Protein AF-A0A7J9X1M3-F1 (afdb_monomer)

Secondary structure (DSSP, 8-state):
-----------------S---------SSS--STTHHHHH-S-TT--STTPPPP--TT---------TTPPTT-EEEEEEETTEEEEEE--SSSSTT-EEEEEE-SSTTS-EEEEEEESS----

pLDDT: mean 70.41, std 24.15, range [25.19, 98.56]

Sequence (124 aa):
MVVALASMVLQDIAVAGPDGKRPSRLATKQVDSPLEVDELQDHQHGGEGGHLPGSSKNVELVGQADIQGAAPDRVADVSAFGNYAYLTVRDPEGCSGAGVAIFDISDPAQPTQVGWWLTSRSRR

Foldseek 3Di:
DDDDDDDDDDDDDDPDDPDPDDPPDPVDLDDPDPVVCVVRPPDPPDPPPPDDPDDPPPHDQLADDDQPQADPPFFDDWDDDDQKIWTFGDDPVHLFSTWIFIWGCPPVNYIHTDDTDRPDDPDD

Radius of gyration: 23.65 Å; Cα contacts (8 Å, |Δi|>4): 123; chains: 1; bounding box: 54×67×42 Å

Nearest PDB structures (foldseek):
  1vkd-assembly1_A  TM=6.710E-01  e=4.821E+00  Thermotoga maritima MSB8

Mean predicted aligned error: 15.93 Å

Structure (mmCIF, N/CA/C/O backbone):
data_AF-A0A7J9X1M3-F1
#
_entry.id   AF-A0A7J9X1M3-F1
#
loop_
_atom_site.group_PDB
_atom_site.id
_atom_site.type_symbol
_atom_site.label_atom_id
_atom_site.label_alt_id
_atom_site.label_comp_id
_atom_site.label_asym_id
_atom_site.label_entity_id
_atom_site.label_seq_id
_atom_site.pdbx_PDB_ins_code
_atom_site.Cartn_x
_atom_site.Cartn_y
_atom_site.Cartn_z
_atom_site.occupancy
_atom_site.B_iso_or_equiv
_atom_site.auth_seq_id
_atom_site.auth_comp_id
_atom_site.auth_asym_id
_atom_site.auth_atom_id
_atom_site.pdbx_PDB_model_num
ATOM 1 N N . MET A 1 1 ? 24.915 -59.225 14.065 1.00 37.50 1 MET A N 1
ATOM 2 C CA . MET A 1 1 ? 23.914 -58.637 13.152 1.00 37.50 1 MET A CA 1
ATOM 3 C C . MET A 1 1 ? 24.683 -57.861 12.098 1.00 37.50 1 MET A C 1
ATOM 5 O O . MET A 1 1 ? 25.583 -57.118 12.463 1.00 37.50 1 MET A O 1
ATOM 9 N N . VAL A 1 2 ? 24.451 -58.181 10.829 1.00 27.69 2 VAL A N 1
ATOM 10 C CA . VAL A 1 2 ? 25.299 -57.820 9.683 1.00 27.69 2 VAL A CA 1
ATOM 11 C C . VAL A 1 2 ? 25.259 -56.313 9.419 1.00 27.69 2 VAL A C 1
ATOM 13 O O . VAL A 1 2 ? 24.182 -55.732 9.330 1.00 27.69 2 VAL A O 1
ATOM 16 N N . VAL A 1 3 ? 26.438 -55.701 9.282 1.00 25.19 3 VAL A N 1
ATOM 17 C CA . VAL A 1 3 ? 26.614 -54.386 8.655 1.00 25.19 3 VAL A CA 1
ATOM 18 C C . VAL A 1 3 ? 26.558 -54.593 7.145 1.00 25.19 3 VAL A C 1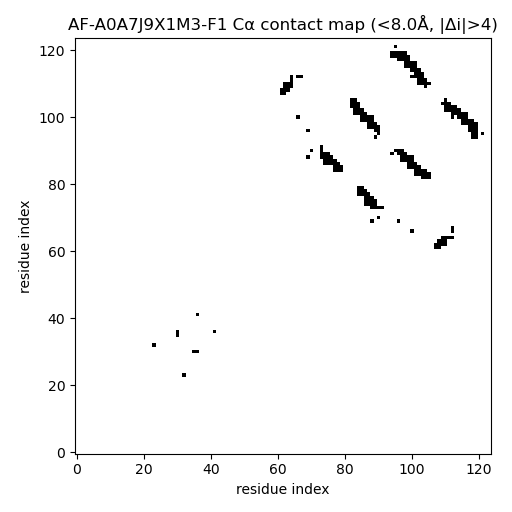
ATOM 20 O O . VAL A 1 3 ? 27.332 -55.384 6.611 1.00 25.19 3 VAL A O 1
ATOM 23 N N . ALA A 1 4 ? 25.675 -53.870 6.462 1.00 26.88 4 ALA A N 1
ATOM 24 C CA . ALA A 1 4 ? 25.722 -53.702 5.017 1.00 26.88 4 ALA A CA 1
ATOM 25 C C . ALA A 1 4 ? 25.729 -52.200 4.710 1.00 26.88 4 ALA A C 1
ATOM 27 O O . ALA A 1 4 ? 24.699 -51.533 4.746 1.00 26.88 4 ALA A O 1
ATOM 28 N N . LEU A 1 5 ? 26.928 -51.678 4.449 1.00 28.78 5 LEU A N 1
ATOM 29 C CA . LEU A 1 5 ? 27.124 -50.481 3.641 1.00 28.78 5 LEU A CA 1
ATOM 30 C C . LEU A 1 5 ? 26.919 -50.887 2.180 1.00 28.78 5 LEU A C 1
ATOM 32 O O . LEU A 1 5 ? 27.609 -51.782 1.695 1.00 28.78 5 LEU A O 1
ATOM 36 N N . ALA A 1 6 ? 26.006 -50.217 1.486 1.00 30.27 6 ALA A N 1
ATOM 37 C CA . ALA A 1 6 ? 25.903 -50.289 0.037 1.00 30.27 6 ALA A CA 1
ATOM 38 C C . ALA A 1 6 ? 26.135 -48.888 -0.533 1.00 30.27 6 ALA A C 1
ATOM 40 O O . ALA A 1 6 ? 25.276 -48.011 -0.466 1.00 30.27 6 ALA A O 1
ATOM 41 N N . SER A 1 7 ? 27.349 -48.699 -1.045 1.00 28.25 7 SER A N 1
ATOM 42 C CA . SER A 1 7 ? 27.741 -47.604 -1.923 1.00 28.25 7 SER A CA 1
ATOM 43 C C . SER A 1 7 ? 26.887 -47.610 -3.188 1.00 28.25 7 SER A C 1
ATOM 45 O O . SER A 1 7 ? 26.650 -48.672 -3.763 1.00 28.25 7 SER A O 1
ATOM 47 N N . MET A 1 8 ? 26.503 -46.429 -3.671 1.00 28.33 8 MET A N 1
ATOM 48 C CA . MET A 1 8 ? 26.013 -46.266 -5.036 1.00 28.33 8 MET A CA 1
ATOM 49 C C . MET A 1 8 ? 26.885 -45.254 -5.775 1.00 28.33 8 MET A C 1
ATOM 51 O O . MET A 1 8 ? 27.331 -44.249 -5.225 1.00 28.33 8 MET A O 1
ATOM 55 N N . VAL A 1 9 ? 27.208 -45.653 -6.997 1.00 32.84 9 VAL A N 1
ATOM 56 C CA . VAL A 1 9 ? 28.289 -45.193 -7.864 1.00 32.84 9 VAL A CA 1
ATOM 57 C C . VAL A 1 9 ? 27.990 -43.808 -8.436 1.00 32.84 9 VAL A C 1
ATOM 59 O O . VAL A 1 9 ? 26.880 -43.546 -8.887 1.00 32.84 9 VAL A O 1
ATOM 62 N N . LEU A 1 10 ? 29.008 -42.947 -8.454 1.00 33.47 10 LEU A N 1
ATOM 63 C CA . LEU A 1 10 ? 29.014 -41.672 -9.166 1.00 33.47 10 LEU A CA 1
ATOM 64 C C . LEU A 1 10 ? 29.657 -41.863 -10.544 1.00 33.47 10 LEU A C 1
ATOM 66 O O . LEU A 1 10 ? 30.879 -41.953 -10.594 1.00 33.47 10 LEU A O 1
ATOM 70 N N . GLN A 1 11 ? 28.866 -41.883 -11.620 1.00 29.31 11 GLN A N 1
ATOM 71 C CA . GLN A 1 11 ? 29.250 -41.578 -13.014 1.00 29.31 11 GLN A CA 1
ATOM 72 C C . GLN A 1 11 ? 27.944 -41.117 -13.696 1.00 29.31 11 GLN A C 1
ATOM 74 O O . GLN A 1 11 ? 26.979 -41.865 -13.695 1.00 29.31 11 GLN A O 1
ATOM 79 N N . ASP A 1 12 ? 27.764 -39.845 -14.052 1.00 29.84 12 ASP A N 1
ATOM 80 C CA . ASP A 1 12 ? 28.340 -39.289 -15.272 1.00 29.84 12 ASP A CA 1
ATOM 81 C C . ASP A 1 12 ? 29.210 -38.045 -15.069 1.00 29.84 12 ASP A C 1
ATOM 83 O O . ASP A 1 12 ? 28.848 -37.047 -14.443 1.00 29.84 12 ASP A O 1
ATOM 87 N N . ILE A 1 13 ? 30.381 -38.128 -15.692 1.00 32.81 13 ILE A N 1
ATOM 88 C CA . ILE A 1 13 ? 31.321 -37.043 -15.924 1.00 32.81 13 ILE A CA 1
ATOM 89 C C . ILE A 1 13 ? 30.788 -36.244 -17.117 1.00 32.81 13 ILE A C 1
ATOM 91 O O . ILE A 1 13 ? 30.937 -36.661 -18.263 1.00 32.81 13 ILE A O 1
ATOM 95 N N . ALA A 1 14 ? 30.206 -35.073 -16.870 1.00 32.09 14 ALA A N 1
ATOM 96 C CA . ALA A 1 14 ? 30.143 -34.038 -17.893 1.00 32.09 14 ALA A CA 1
ATOM 97 C C . ALA A 1 14 ? 31.454 -33.247 -17.825 1.00 32.09 14 ALA A C 1
ATOM 99 O O . ALA A 1 14 ? 31.676 -32.457 -16.907 1.00 32.09 14 ALA A O 1
ATOM 100 N N . VAL A 1 15 ? 32.347 -33.491 -18.785 1.00 35.25 15 VAL A N 1
ATOM 101 C CA . VAL A 1 15 ? 33.501 -32.620 -19.027 1.00 35.25 15 VAL A CA 1
ATOM 102 C C . VAL A 1 15 ? 32.955 -31.248 -19.414 1.00 35.25 15 VAL A C 1
ATOM 104 O O . VAL A 1 15 ? 32.382 -31.078 -20.488 1.00 35.25 15 VAL A O 1
ATOM 107 N N . ALA A 1 16 ? 33.116 -30.267 -18.527 1.00 35.50 16 ALA A N 1
ATOM 108 C CA . ALA A 1 16 ? 32.940 -28.871 -18.883 1.00 35.50 16 ALA A CA 1
ATOM 109 C C . ALA A 1 16 ? 34.068 -28.490 -19.852 1.00 35.50 16 ALA A C 1
ATOM 111 O O . ALA A 1 16 ? 35.233 -28.410 -19.462 1.00 35.50 16 ALA A O 1
ATOM 112 N N . GLY A 1 17 ? 33.725 -28.281 -21.124 1.00 34.94 17 GLY A N 1
ATOM 113 C CA . GLY A 1 17 ? 34.553 -27.455 -21.999 1.00 34.94 17 GLY A CA 1
ATOM 114 C C . GLY A 1 17 ? 34.693 -26.050 -21.389 1.00 34.94 17 GLY A C 1
ATOM 115 O O . GLY A 1 17 ? 33.826 -25.647 -20.610 1.00 34.94 17 GLY A O 1
ATOM 116 N N . PRO A 1 18 ? 35.762 -25.300 -21.706 1.00 38.09 18 PRO A N 1
ATOM 117 C CA . PRO A 1 18 ? 36.111 -24.053 -21.015 1.00 38.09 18 PRO A CA 1
ATOM 118 C C . PRO A 1 18 ? 35.082 -22.919 -21.152 1.00 38.09 18 PRO A C 1
ATOM 120 O O . PRO A 1 18 ? 35.216 -21.901 -20.480 1.00 38.09 18 PRO A O 1
ATOM 123 N N . ASP A 1 19 ? 34.012 -23.109 -21.921 1.00 43.88 19 ASP A N 1
ATOM 124 C CA . ASP A 1 19 ? 32.976 -22.109 -22.136 1.00 43.88 19 ASP A CA 1
ATOM 125 C C . ASP A 1 19 ? 31.649 -22.600 -21.543 1.00 43.88 19 ASP A C 1
ATOM 127 O O . ASP A 1 19 ? 30.820 -23.215 -22.212 1.00 43.88 19 ASP A O 1
ATOM 131 N N . GLY A 1 20 ? 31.452 -22.341 -20.247 1.00 37.16 20 GLY A N 1
ATOM 132 C CA . GLY A 1 20 ? 30.286 -22.731 -19.442 1.00 37.16 20 GLY A CA 1
ATOM 133 C C . GLY A 1 20 ? 28.952 -22.069 -19.821 1.00 37.16 20 GLY A C 1
ATOM 134 O O . GLY A 1 20 ? 28.177 -21.705 -18.938 1.00 37.16 20 GLY A O 1
ATOM 135 N N . LYS A 1 21 ? 28.644 -21.909 -21.112 1.00 32.47 21 LYS A N 1
ATOM 136 C CA . LYS A 1 21 ? 27.314 -21.508 -21.578 1.00 32.47 21 LYS A CA 1
ATOM 137 C C . LYS A 1 21 ? 26.429 -22.739 -21.729 1.00 32.47 21 LYS A C 1
ATOM 139 O O . LYS A 1 21 ? 26.472 -23.448 -22.731 1.00 32.47 21 LYS A O 1
ATOM 144 N N . ARG A 1 22 ? 25.575 -22.966 -20.730 1.00 42.59 22 ARG A N 1
ATOM 145 C CA . ARG A 1 22 ? 24.357 -23.766 -20.916 1.00 42.59 22 ARG A CA 1
ATOM 146 C C . ARG A 1 22 ? 23.525 -23.094 -22.022 1.00 42.59 22 ARG A C 1
ATOM 148 O O . ARG A 1 22 ? 23.410 -21.869 -21.985 1.00 42.59 22 ARG A O 1
ATOM 155 N N . PRO A 1 23 ? 22.956 -23.827 -22.993 1.00 39.19 23 PRO A N 1
ATOM 156 C CA . PRO A 1 23 ? 22.060 -23.232 -23.975 1.00 39.19 23 PRO A CA 1
ATOM 157 C C . PRO A 1 23 ? 20.758 -22.828 -23.271 1.00 39.19 23 PRO A C 1
ATOM 159 O O . PRO A 1 23 ? 19.836 -23.622 -23.143 1.00 39.19 23 PRO A O 1
ATOM 162 N N . SER A 1 24 ? 20.701 -21.594 -22.779 1.00 49.56 24 SER A N 1
ATOM 163 C CA . SER A 1 24 ? 19.533 -20.971 -22.143 1.00 49.56 24 SER A CA 1
ATOM 164 C C . SER A 1 24 ? 18.559 -20.390 -23.173 1.00 49.56 24 SER A C 1
ATOM 166 O O . SER A 1 24 ? 18.004 -19.323 -22.961 1.00 49.56 24 SER A O 1
ATOM 168 N N . ARG A 1 25 ? 18.448 -21.009 -24.350 1.00 46.78 25 ARG A N 1
ATOM 169 C CA . ARG A 1 25 ? 17.551 -20.556 -25.417 1.00 46.78 25 ARG A CA 1
ATOM 170 C C . ARG A 1 25 ? 16.846 -21.759 -25.999 1.00 46.78 25 ARG A C 1
ATOM 172 O O . ARG A 1 25 ? 17.287 -22.336 -26.994 1.00 46.78 25 ARG A O 1
ATOM 179 N N . LEU A 1 26 ? 15.727 -22.121 -25.392 1.00 44.69 26 LEU A N 1
ATOM 180 C CA . LEU A 1 26 ? 14.666 -22.723 -26.176 1.00 44.69 26 LEU A CA 1
ATOM 181 C C . LEU A 1 26 ? 14.037 -21.558 -26.940 1.00 44.69 26 LEU A C 1
ATOM 183 O O . LEU A 1 26 ? 13.617 -20.578 -26.343 1.00 44.69 26 LEU A O 1
ATOM 187 N N . ALA A 1 27 ? 14.031 -21.611 -28.272 1.00 49.12 27 ALA A N 1
ATOM 188 C CA . ALA A 1 27 ? 13.428 -20.583 -29.126 1.00 49.12 27 ALA A CA 1
ATOM 189 C C . ALA A 1 27 ? 11.888 -20.625 -29.042 1.00 49.12 27 ALA A C 1
ATOM 191 O O . ALA A 1 27 ? 11.190 -20.744 -30.048 1.00 49.12 27 ALA A O 1
ATOM 192 N N . THR A 1 28 ? 11.355 -20.604 -27.826 1.00 55.84 28 THR A N 1
ATOM 193 C CA . THR A 1 28 ? 9.933 -20.553 -27.531 1.00 55.84 28 THR A CA 1
ATOM 194 C C . THR A 1 28 ? 9.596 -19.140 -27.076 1.00 55.84 28 THR A C 1
ATOM 196 O O . THR A 1 28 ? 10.432 -18.429 -26.531 1.00 55.84 28 THR A O 1
ATOM 199 N N . LYS A 1 29 ? 8.358 -18.702 -27.313 1.00 54.88 29 LYS A N 1
ATOM 200 C CA . LYS A 1 29 ? 7.860 -17.417 -26.793 1.00 54.88 29 LYS A CA 1
ATOM 201 C C . LYS A 1 29 ? 7.520 -17.481 -25.296 1.00 54.88 29 LYS A C 1
ATOM 203 O O . LYS A 1 29 ? 6.841 -16.590 -24.796 1.00 54.88 29 LYS A O 1
ATOM 208 N N . GLN A 1 30 ? 7.901 -18.559 -24.616 1.00 57.56 30 GLN A N 1
ATOM 209 C CA . GLN A 1 30 ? 7.578 -18.797 -23.224 1.00 57.56 30 GLN A CA 1
ATOM 210 C C . GLN A 1 30 ? 8.841 -18.602 -22.398 1.00 57.56 30 GLN A C 1
ATOM 212 O O . GLN A 1 30 ? 9.824 -19.301 -22.604 1.00 57.56 30 GLN A O 1
ATOM 217 N N . VAL A 1 31 ? 8.787 -17.629 -21.493 1.00 56.03 31 VAL A N 1
ATOM 218 C CA . VAL A 1 31 ? 9.854 -17.348 -20.536 1.00 56.03 31 VAL A CA 1
ATOM 219 C C . VAL A 1 31 ? 9.886 -18.485 -19.522 1.00 56.03 31 VAL A C 1
ATOM 221 O O . VAL A 1 31 ? 8.913 -18.686 -18.791 1.00 56.03 31 VAL A O 1
ATOM 224 N N . ASP A 1 32 ? 10.978 -19.240 -19.493 1.00 63.50 32 ASP A N 1
ATOM 225 C CA . ASP A 1 32 ? 11.173 -20.355 -18.562 1.00 63.50 32 ASP A CA 1
ATOM 226 C C . ASP A 1 32 ? 12.330 -20.119 -17.579 1.00 63.50 32 ASP A C 1
ATOM 228 O O . ASP A 1 32 ? 12.533 -20.907 -16.648 1.00 63.50 32 ASP A O 1
ATOM 232 N N . SER A 1 33 ? 13.037 -18.9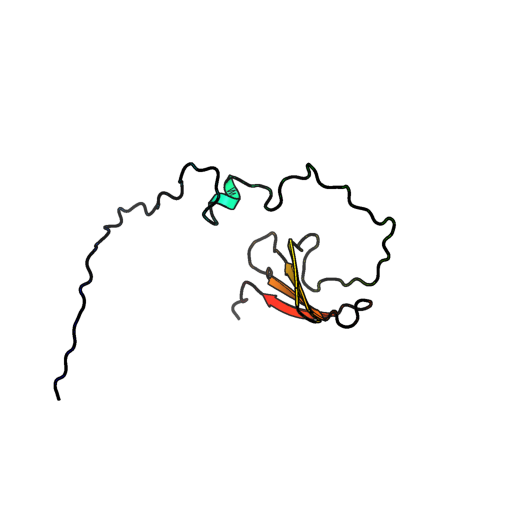89 -17.716 1.00 56.50 33 SER A N 1
ATOM 233 C CA . SER A 1 33 ? 14.134 -18.619 -16.827 1.00 56.50 33 SER A CA 1
ATOM 234 C C . SER A 1 33 ? 14.184 -17.125 -16.455 1.00 56.50 33 SER A C 1
ATOM 236 O O . SER A 1 33 ? 13.798 -16.263 -17.247 1.00 56.50 33 SER A O 1
ATOM 238 N N . PRO A 1 34 ? 14.751 -16.777 -15.277 1.00 54.97 34 PRO A N 1
ATOM 239 C CA . PRO A 1 34 ? 14.965 -15.385 -14.859 1.00 54.97 34 PRO A CA 1
ATOM 240 C C . PRO A 1 34 ? 15.942 -14.576 -15.731 1.00 54.97 34 PRO A C 1
ATOM 242 O O . PRO A 1 34 ? 16.127 -13.393 -15.480 1.00 54.97 34 PRO A O 1
ATOM 245 N N . LEU A 1 35 ? 16.612 -15.194 -16.707 1.00 51.97 35 LEU A N 1
ATOM 246 C CA . LEU A 1 35 ? 17.465 -14.490 -17.673 1.00 51.97 35 LEU A CA 1
ATOM 247 C C . LEU A 1 35 ? 16.685 -14.083 -18.931 1.00 51.97 35 LEU A C 1
ATOM 249 O O . LEU A 1 35 ? 17.056 -13.126 -19.598 1.00 51.97 35 LEU A O 1
ATOM 253 N N . GLU A 1 36 ? 15.597 -14.787 -19.246 1.00 52.78 36 GLU A N 1
ATOM 254 C CA . GLU A 1 36 ? 14.746 -14.504 -20.407 1.00 52.78 36 GLU A CA 1
ATOM 255 C C . GLU A 1 36 ? 13.713 -13.399 -20.135 1.00 52.78 36 GLU A C 1
ATOM 257 O O . GLU A 1 36 ? 13.192 -12.813 -21.084 1.00 52.78 36 GLU A O 1
ATOM 262 N N . VAL A 1 37 ? 13.440 -13.077 -18.861 1.00 53.19 37 VAL A N 1
ATOM 263 C CA . VAL A 1 37 ? 12.542 -11.967 -18.486 1.00 53.19 37 VAL A CA 1
ATOM 264 C C . VAL A 1 37 ? 13.085 -10.597 -18.905 1.00 53.19 37 VAL A C 1
ATOM 266 O O . VAL A 1 37 ? 12.286 -9.724 -19.222 1.00 53.19 37 VAL A O 1
ATOM 269 N N . ASP A 1 38 ? 14.410 -10.418 -18.937 1.00 52.75 38 ASP A N 1
ATOM 270 C CA . ASP A 1 38 ? 15.059 -9.117 -19.176 1.00 52.75 38 ASP A CA 1
ATOM 271 C C . ASP A 1 38 ? 15.227 -8.810 -20.677 1.00 52.75 38 ASP A C 1
ATOM 273 O O . ASP A 1 38 ? 15.218 -7.655 -21.086 1.00 52.75 38 ASP A O 1
ATOM 277 N N . GLU A 1 39 ? 15.331 -9.842 -21.529 1.00 51.28 39 GLU A N 1
ATOM 278 C CA . GLU A 1 39 ? 15.530 -9.667 -22.981 1.00 51.28 39 GLU A CA 1
ATOM 279 C C . GLU A 1 39 ? 14.222 -9.646 -23.799 1.00 51.28 39 GLU A C 1
ATOM 281 O O . GLU A 1 39 ? 14.241 -9.222 -24.956 1.00 51.28 39 GLU A O 1
ATOM 286 N N . LEU A 1 40 ? 13.098 -10.143 -23.262 1.00 48.47 40 LEU A N 1
ATOM 287 C CA . LEU A 1 40 ? 11.880 -10.395 -24.055 1.00 48.47 40 LEU A CA 1
ATOM 288 C C . LEU A 1 40 ? 10.599 -9.739 -23.525 1.00 48.47 40 LEU A C 1
ATOM 290 O O . LEU A 1 40 ? 9.607 -9.703 -24.261 1.00 48.47 40 LEU A O 1
ATOM 294 N N . GLN A 1 41 ? 10.572 -9.243 -22.285 1.00 53.81 41 GLN A N 1
ATOM 295 C CA . GLN A 1 41 ? 9.356 -8.699 -21.679 1.00 53.81 41 GLN A CA 1
ATOM 296 C C . GLN A 1 41 ? 9.645 -7.474 -20.806 1.00 53.81 41 GLN A C 1
ATOM 298 O O . GLN A 1 41 ? 9.767 -7.569 -19.589 1.00 53.81 41 GLN A O 1
ATOM 303 N N . ASP A 1 42 ? 9.594 -6.293 -21.425 1.00 52.44 42 ASP A N 1
ATOM 304 C CA . ASP A 1 42 ? 9.667 -4.997 -20.731 1.00 52.44 42 ASP A CA 1
ATOM 305 C C . ASP A 1 42 ? 8.520 -4.787 -19.712 1.00 52.44 42 ASP A C 1
ATOM 307 O O . ASP A 1 42 ? 8.532 -3.828 -18.945 1.00 52.44 42 ASP A O 1
ATOM 311 N N . HIS A 1 43 ? 7.497 -5.658 -19.708 1.00 57.25 43 HIS A N 1
ATOM 312 C CA . HIS A 1 43 ? 6.306 -5.529 -18.870 1.00 57.25 43 HIS A CA 1
ATOM 313 C C . HIS A 1 43 ? 5.836 -6.885 -18.327 1.00 57.25 43 HIS A C 1
ATOM 315 O O . HIS A 1 43 ? 5.239 -7.689 -19.044 1.00 57.25 43 HIS A O 1
ATOM 321 N N . GLN A 1 44 ? 6.017 -7.099 -17.024 1.00 57.59 44 GLN A N 1
ATOM 322 C CA . GLN A 1 44 ? 5.555 -8.298 -16.306 1.00 57.59 44 GLN A CA 1
ATOM 323 C C . GLN A 1 44 ? 4.015 -8.369 -16.172 1.00 57.59 44 GLN A C 1
ATOM 325 O O . GLN A 1 44 ? 3.467 -9.388 -15.758 1.00 57.59 44 GLN A O 1
ATOM 330 N N . HIS A 1 45 ? 3.302 -7.298 -16.541 1.00 57.81 45 HIS A N 1
ATOM 331 C CA . HIS A 1 45 ? 1.840 -7.185 -16.442 1.00 57.81 45 HIS A CA 1
ATOM 332 C C . HIS A 1 45 ? 1.169 -6.809 -17.775 1.00 57.81 45 HIS A C 1
ATOM 334 O O . HIS A 1 45 ? 0.009 -6.408 -17.791 1.00 57.81 45 HIS A O 1
ATOM 340 N N . GLY A 1 46 ? 1.885 -6.973 -18.895 1.00 65.56 46 GLY A N 1
ATOM 341 C CA . GLY A 1 46 ? 1.472 -6.425 -20.188 1.00 65.56 46 GLY A CA 1
ATOM 342 C C . GLY A 1 46 ? 1.710 -4.912 -20.275 1.00 65.56 46 GLY A C 1
ATOM 343 O O . GLY A 1 46 ? 1.960 -4.247 -19.273 1.00 65.56 46 GLY A O 1
ATOM 344 N N . GLY A 1 47 ? 1.709 -4.368 -21.493 1.00 67.31 47 GLY A N 1
ATOM 345 C CA . GLY A 1 47 ? 1.792 -2.918 -21.694 1.00 67.31 47 GLY A CA 1
ATOM 346 C C . GLY A 1 47 ? 0.492 -2.217 -21.288 1.00 67.31 47 GLY A C 1
ATOM 347 O O . GLY A 1 47 ? -0.513 -2.864 -21.027 1.00 67.31 47 GLY A O 1
ATOM 348 N N . GLU A 1 48 ? 0.465 -0.889 -21.333 1.00 66.44 48 GLU A N 1
ATOM 349 C CA . GLU A 1 48 ? -0.689 -0.069 -20.912 1.00 66.44 48 GLU A CA 1
ATOM 350 C C . GLU A 1 48 ? -2.004 -0.317 -21.698 1.00 66.44 48 GLU A C 1
ATOM 352 O O . GLU A 1 48 ? -3.060 0.221 -21.362 1.00 66.44 48 GLU A O 1
ATOM 357 N N . GLY A 1 49 ? -1.975 -1.136 -22.754 1.00 73.88 49 GLY A N 1
ATOM 358 C CA . GLY A 1 49 ? -3.120 -1.416 -23.618 1.00 73.88 49 GLY A CA 1
ATOM 359 C C . GLY A 1 49 ? -4.187 -2.303 -22.967 1.00 73.88 49 GLY A C 1
ATOM 360 O O . GLY A 1 49 ? -3.902 -3.394 -22.491 1.00 73.88 49 GLY A O 1
ATOM 361 N N . GLY A 1 50 ? -5.450 -1.867 -23.023 1.00 76.12 50 GLY A N 1
ATOM 362 C CA . GLY A 1 50 ? -6.606 -2.636 -22.536 1.00 76.12 50 GLY A CA 1
ATOM 363 C C . GLY A 1 50 ? -6.940 -2.424 -21.056 1.00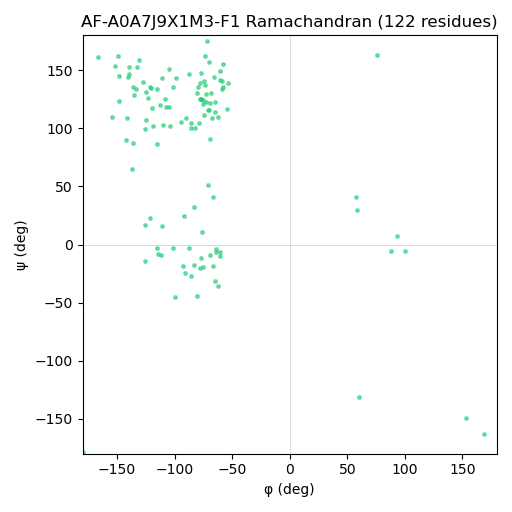 76.12 50 GLY A C 1
ATOM 364 O O . GLY A 1 50 ? -7.987 -2.887 -20.602 1.00 76.12 50 GLY A O 1
ATOM 365 N N . HIS A 1 51 ? -6.110 -1.681 -20.321 1.00 77.50 51 HIS A N 1
ATOM 366 C CA . HIS A 1 51 ? -6.424 -1.249 -18.965 1.00 77.50 51 HIS A CA 1
ATOM 367 C C . HIS A 1 51 ? -7.455 -0.118 -18.985 1.00 77.50 51 HIS A C 1
ATOM 369 O O . HIS A 1 51 ? -7.419 0.784 -19.826 1.00 77.50 51 HIS A O 1
ATOM 375 N N . LEU A 1 52 ? -8.389 -0.153 -18.037 1.00 83.31 52 LEU A N 1
ATOM 376 C CA . LEU A 1 52 ? -9.225 1.010 -17.764 1.00 83.31 52 LEU A CA 1
ATOM 377 C C . LEU A 1 52 ? -8.336 2.136 -17.210 1.00 83.31 52 LEU A C 1
ATOM 379 O O . LEU A 1 52 ? -7.413 1.846 -16.445 1.00 83.31 52 LEU A O 1
ATOM 383 N N . PRO A 1 53 ? -8.605 3.411 -17.543 1.00 82.06 53 PRO A N 1
ATOM 384 C CA . PRO A 1 53 ? -7.902 4.512 -16.903 1.00 82.06 53 PRO A CA 1
ATOM 385 C C . PRO A 1 53 ? -8.165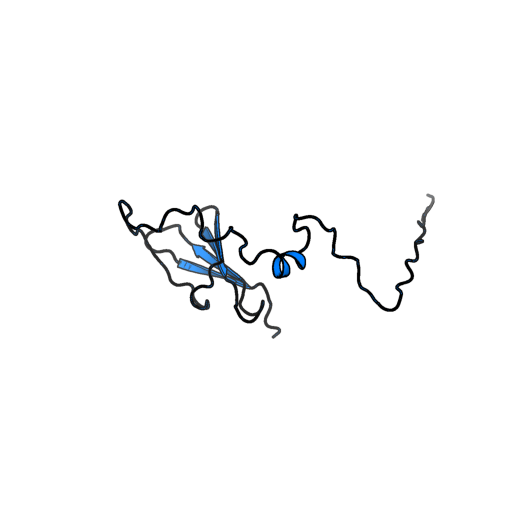 4.479 -15.395 1.00 82.06 53 PRO A C 1
ATOM 387 O O . PRO A 1 53 ? -9.292 4.221 -14.959 1.00 82.06 53 PRO A O 1
ATOM 390 N N . GLY A 1 54 ? -7.137 4.781 -14.599 1.00 81.00 54 GLY A N 1
ATOM 391 C CA . GLY A 1 54 ? -7.299 4.959 -13.158 1.00 81.00 54 GLY A CA 1
ATOM 392 C C . GLY A 1 54 ? -8.393 5.989 -12.856 1.00 81.00 54 GLY A C 1
ATOM 393 O O . GLY A 1 54 ? -8.507 7.016 -13.530 1.00 81.00 54 GLY A O 1
ATOM 394 N N . SER A 1 55 ? -9.228 5.715 -11.854 1.00 86.56 55 SER A N 1
ATOM 395 C CA . SER A 1 55 ? -10.313 6.606 -11.447 1.00 86.56 55 SER A CA 1
ATOM 396 C C . SER A 1 55 ? -10.438 6.658 -9.933 1.00 86.56 55 SER A C 1
ATOM 398 O O . SER A 1 55 ? -10.244 5.656 -9.255 1.00 86.56 55 SER A O 1
ATOM 400 N N . SER A 1 56 ? -10.830 7.824 -9.425 1.00 89.50 56 SER A N 1
ATOM 401 C CA . SER A 1 56 ? -11.266 8.032 -8.043 1.00 89.50 56 SER A CA 1
ATOM 402 C C . SER A 1 56 ? -12.767 8.346 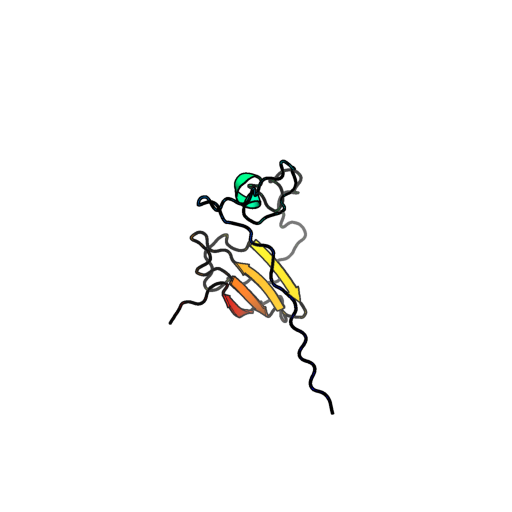-7.943 1.00 89.50 56 SER A C 1
ATOM 404 O O . SER A 1 56 ? -13.244 8.837 -6.923 1.00 89.50 56 SER A O 1
ATOM 406 N N . LYS A 1 57 ? -13.549 8.085 -9.000 1.00 93.69 57 LYS A N 1
ATOM 407 C CA . LYS A 1 57 ? -15.010 8.258 -8.968 1.00 93.69 57 LYS A CA 1
ATOM 408 C C . LYS A 1 57 ? -15.669 7.084 -8.246 1.00 93.69 57 LYS A C 1
ATOM 410 O O . LYS A 1 57 ? -15.318 5.939 -8.502 1.00 93.69 57 LYS A O 1
ATOM 415 N N . ASN A 1 58 ? -16.679 7.372 -7.423 1.00 92.50 58 ASN A N 1
ATOM 416 C CA . ASN A 1 58 ? -17.435 6.375 -6.648 1.00 92.50 58 ASN A CA 1
ATOM 417 C C . ASN A 1 58 ? -16.564 5.527 -5.700 1.00 92.50 58 ASN A C 1
ATOM 419 O O . ASN A 1 58 ? -16.890 4.375 -5.427 1.00 92.50 58 ASN A O 1
ATOM 423 N N . VAL A 1 59 ? -15.466 6.100 -5.205 1.00 92.81 59 VAL A N 1
ATOM 424 C CA . VAL A 1 59 ? -14.609 5.515 -4.171 1.00 92.81 59 VAL A CA 1
ATOM 425 C C . VAL A 1 59 ? -14.315 6.568 -3.107 1.00 92.81 59 VAL A C 1
ATOM 427 O O . VAL A 1 59 ? -14.312 7.765 -3.396 1.00 92.81 59 VAL A O 1
ATOM 430 N N . GLU A 1 60 ? -14.067 6.120 -1.882 1.00 93.94 60 GLU A N 1
ATOM 431 C CA . GLU A 1 60 ? -13.658 6.960 -0.758 1.00 93.94 60 GLU A CA 1
ATOM 432 C C . GLU A 1 60 ? -12.298 6.474 -0.255 1.00 93.94 60 GLU A C 1
ATOM 434 O O . GLU A 1 60 ? -12.071 5.270 -0.117 1.00 93.94 60 GLU A O 1
ATOM 439 N N . LEU A 1 61 ? -11.378 7.407 -0.004 1.00 94.81 61 LEU A N 1
ATOM 440 C CA . LEU A 1 61 ? -10.097 7.081 0.611 1.00 94.81 61 LEU A CA 1
ATOM 441 C C . LEU A 1 61 ? -10.322 6.794 2.099 1.00 94.81 61 LEU A C 1
ATOM 443 O O . LEU A 1 61 ? -10.617 7.710 2.859 1.00 94.81 61 LEU A O 1
ATOM 447 N N . VAL A 1 62 ? -10.152 5.535 2.501 1.00 96.75 62 VAL A N 1
ATOM 448 C CA . VAL A 1 62 ? -10.298 5.111 3.904 1.00 96.75 62 VAL A CA 1
ATOM 449 C C . VAL A 1 62 ? -9.039 5.423 4.714 1.00 96.75 62 VAL A C 1
ATOM 451 O O . VAL A 1 62 ? -9.138 5.948 5.817 1.00 96.75 62 VAL A O 1
ATOM 454 N N . GLY A 1 63 ? -7.859 5.141 4.161 1.00 96.19 63 GLY A N 1
ATOM 455 C CA . GLY A 1 63 ? -6.577 5.359 4.824 1.00 96.19 63 GLY A CA 1
ATOM 456 C C . GLY A 1 63 ? -5.408 5.266 3.849 1.00 96.19 63 GLY A C 1
ATOM 457 O O . GLY A 1 63 ? -5.541 4.744 2.741 1.00 96.19 63 GLY A O 1
ATOM 458 N N . GLN A 1 64 ? -4.264 5.809 4.260 1.00 95.62 64 GLN A N 1
ATOM 459 C CA . GLN A 1 64 ? -3.006 5.780 3.515 1.00 95.62 64 GLN A CA 1
ATOM 460 C C . GLN A 1 64 ? -1.827 5.844 4.486 1.00 95.62 64 GLN A C 1
ATOM 462 O O . GLN A 1 64 ? -1.952 6.403 5.576 1.00 95.62 64 GLN A O 1
ATOM 467 N N . ALA A 1 65 ? -0.682 5.304 4.082 1.00 94.06 65 ALA A N 1
ATOM 468 C CA . ALA A 1 65 ? 0.554 5.394 4.842 1.00 94.06 65 ALA A CA 1
ATOM 469 C C . ALA A 1 65 ? 1.758 5.413 3.898 1.00 94.06 65 ALA A C 1
ATOM 471 O O . ALA A 1 65 ? 1.759 4.730 2.871 1.00 94.06 65 ALA A O 1
ATOM 472 N N . ASP A 1 66 ? 2.786 6.170 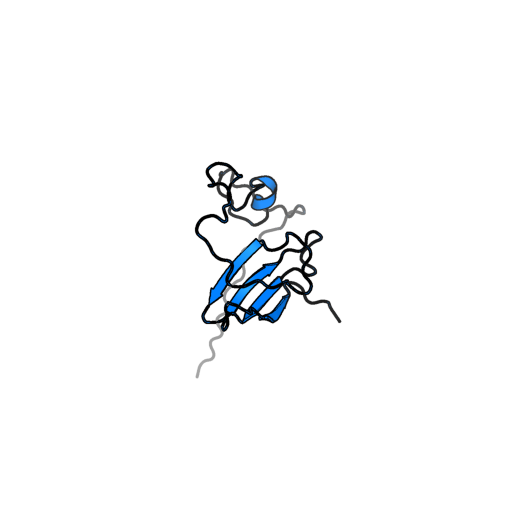4.273 1.00 93.50 66 ASP A N 1
ATOM 473 C CA . ASP A 1 66 ? 4.069 6.157 3.579 1.00 93.50 66 ASP A CA 1
ATOM 474 C C . ASP A 1 66 ? 4.877 4.911 3.954 1.00 93.50 66 ASP A C 1
ATOM 476 O O . ASP A 1 66 ? 4.839 4.434 5.092 1.00 93.50 66 ASP A O 1
ATOM 480 N N . ILE A 1 67 ? 5.667 4.412 3.002 1.00 92.31 67 ILE A N 1
ATOM 481 C CA . ILE A 1 67 ? 6.601 3.312 3.244 1.00 92.31 67 ILE A CA 1
ATOM 482 C C . ILE A 1 67 ? 7.946 3.889 3.686 1.00 92.31 67 ILE A C 1
ATOM 484 O O . ILE A 1 67 ? 8.701 4.465 2.900 1.00 92.31 67 ILE A O 1
ATOM 488 N N . GLN A 1 68 ? 8.273 3.705 4.959 1.00 90.94 68 GLN A N 1
ATOM 489 C CA . GLN A 1 68 ? 9.497 4.219 5.561 1.00 90.94 68 GLN A CA 1
ATOM 490 C C . GLN A 1 68 ? 10.721 3.464 5.049 1.00 90.94 68 GLN A C 1
ATOM 492 O O . GLN A 1 68 ? 10.896 2.287 5.358 1.00 90.94 68 GLN A O 1
ATOM 497 N N . GLY A 1 69 ? 11.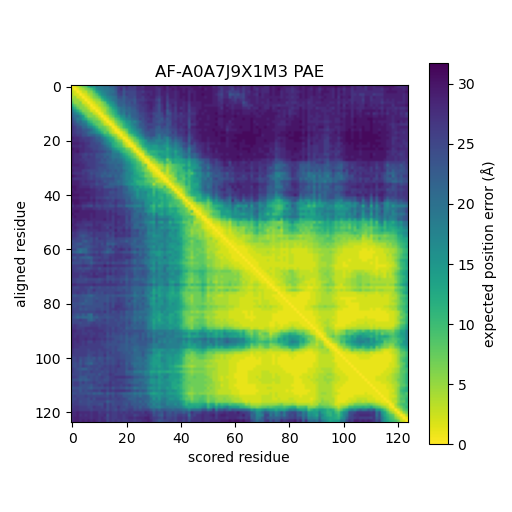607 4.159 4.334 1.00 85.75 69 GLY A N 1
ATOM 498 C CA . GLY A 1 69 ? 12.838 3.581 3.787 1.00 85.75 69 GLY A CA 1
ATOM 499 C C . GLY A 1 69 ? 12.711 3.063 2.353 1.00 85.75 69 GLY A C 1
ATOM 500 O O . GLY A 1 69 ? 13.659 2.464 1.856 1.00 85.75 69 GLY A O 1
ATOM 501 N N . ALA A 1 70 ? 11.582 3.311 1.681 1.00 85.19 70 ALA A N 1
ATOM 502 C CA . ALA A 1 70 ? 11.428 3.077 0.249 1.00 85.19 70 ALA A CA 1
ATOM 503 C C . ALA A 1 70 ? 11.611 4.380 -0.546 1.00 85.19 70 ALA A C 1
ATOM 505 O O . ALA A 1 70 ? 11.166 5.446 -0.122 1.00 85.19 70 ALA A O 1
ATOM 506 N N . ALA A 1 71 ? 12.231 4.293 -1.724 1.00 83.00 71 ALA A N 1
ATOM 507 C CA . ALA A 1 71 ? 12.196 5.388 -2.691 1.00 83.00 71 ALA A CA 1
ATOM 508 C C . ALA A 1 71 ? 10.799 5.491 -3.357 1.00 83.00 71 ALA A C 1
ATOM 510 O O . ALA A 1 71 ? 10.033 4.522 -3.325 1.00 83.00 71 ALA A O 1
ATOM 511 N N . PRO A 1 72 ? 10.454 6.629 -3.989 1.00 83.81 72 PRO A N 1
ATOM 512 C CA . PRO A 1 72 ? 9.208 6.774 -4.748 1.00 83.81 72 PRO A CA 1
ATOM 513 C C . PRO A 1 72 ? 9.104 5.782 -5.915 1.00 83.81 72 PRO A C 1
ATOM 515 O O . PRO A 1 72 ? 10.117 5.412 -6.512 1.00 83.81 72 PRO A O 1
ATOM 518 N N . ASP A 1 73 ? 7.882 5.376 -6.267 1.00 83.12 73 ASP A N 1
ATOM 519 C CA . ASP A 1 73 ? 7.584 4.503 -7.419 1.00 83.12 73 ASP A CA 1
ATOM 520 C C . ASP A 1 73 ? 8.317 3.149 -7.379 1.00 83.12 73 ASP A C 1
ATOM 522 O O . ASP A 1 73 ? 8.875 2.662 -8.376 1.00 83.12 73 ASP A O 1
ATOM 526 N N . ARG A 1 74 ? 8.385 2.560 -6.179 1.00 85.88 74 ARG A N 1
ATOM 527 C CA . ARG A 1 74 ? 9.086 1.293 -5.916 1.00 85.88 74 ARG A CA 1
ATOM 528 C C . ARG A 1 74 ? 8.194 0.127 -5.504 1.00 85.88 74 ARG A C 1
ATOM 530 O O . ARG A 1 74 ? 8.692 -0.994 -5.439 1.00 85.88 74 ARG A O 1
ATOM 537 N N . VAL A 1 75 ? 6.910 0.351 -5.244 1.00 88.19 75 VAL A N 1
ATOM 538 C CA . VAL A 1 75 ? 5.980 -0.746 -4.945 1.00 88.19 75 VAL A CA 1
ATOM 539 C C . VAL A 1 75 ? 5.693 -1.502 -6.237 1.00 88.19 75 VAL A C 1
ATOM 541 O O . VAL A 1 75 ? 5.268 -0.895 -7.216 1.00 88.19 75 VAL A O 1
ATOM 544 N N . ALA A 1 76 ? 5.974 -2.803 -6.244 1.00 84.00 76 ALA A N 1
ATOM 545 C CA . ALA A 1 76 ? 5.746 -3.662 -7.406 1.00 84.00 76 ALA A CA 1
ATOM 546 C C . ALA A 1 76 ? 4.444 -4.465 -7.283 1.00 84.00 76 ALA A C 1
ATOM 548 O O . ALA A 1 76 ? 3.670 -4.514 -8.231 1.00 84.00 76 ALA A O 1
ATOM 549 N N . ASP A 1 77 ? 4.195 -5.054 -6.113 1.00 87.75 77 ASP A N 1
ATOM 550 C CA . ASP A 1 77 ? 3.033 -5.897 -5.846 1.00 87.75 77 ASP A CA 1
ATOM 551 C C . ASP A 1 77 ? 2.600 -5.794 -4.373 1.00 87.75 77 ASP A C 1
ATOM 553 O O . ASP A 1 77 ? 3.363 -5.351 -3.499 1.00 87.75 77 ASP A O 1
ATOM 557 N N . VAL A 1 78 ? 1.364 -6.208 -4.101 1.00 92.69 78 VAL A N 1
ATOM 558 C CA . VAL A 1 78 ? 0.745 -6.221 -2.775 1.00 92.69 78 VAL A CA 1
ATOM 559 C C . VAL A 1 78 ? 0.042 -7.551 -2.522 1.00 92.69 78 VAL A C 1
ATOM 561 O O . VAL A 1 78 ? -0.733 -8.046 -3.333 1.00 92.69 78 VAL A O 1
ATOM 564 N N . SER A 1 79 ? 0.264 -8.115 -1.338 1.00 96.06 79 SER A N 1
ATOM 565 C CA . SER A 1 79 ? -0.503 -9.258 -0.833 1.00 96.06 79 SER A CA 1
ATOM 566 C C . SER A 1 79 ? -0.983 -8.994 0.591 1.00 96.06 79 SER A C 1
ATOM 568 O O . SER A 1 79 ? -0.431 -8.143 1.289 1.00 96.06 79 SER A O 1
ATOM 570 N N . ALA A 1 80 ? -2.023 -9.700 1.034 1.00 97.31 80 ALA A N 1
ATOM 571 C CA . ALA A 1 80 ? -2.571 -9.546 2.378 1.00 97.31 80 ALA A CA 1
ATOM 572 C C . ALA A 1 80 ? -2.979 -10.894 2.980 1.00 97.31 80 ALA A C 1
ATOM 574 O O . ALA A 1 80 ? -3.476 -11.776 2.277 1.00 97.31 80 ALA A O 1
ATOM 575 N N . PHE A 1 81 ? -2.785 -11.042 4.292 1.00 97.50 81 PHE A N 1
ATOM 576 C CA . PHE A 1 81 ? -3.243 -12.196 5.065 1.00 97.50 81 PHE A CA 1
ATOM 577 C C . PHE A 1 81 ? -3.584 -11.779 6.500 1.00 97.50 81 PHE A C 1
ATOM 579 O O . PHE A 1 81 ? -2.747 -11.230 7.218 1.00 97.50 81 PHE A O 1
ATOM 586 N N . GLY A 1 82 ? -4.820 -12.048 6.931 1.00 97.44 82 GLY A N 1
ATOM 587 C CA . GLY A 1 82 ? -5.328 -11.553 8.212 1.00 97.44 82 GLY A CA 1
ATOM 588 C C . GLY A 1 82 ? -5.315 -10.022 8.259 1.00 97.44 82 GLY A C 1
ATOM 589 O O . GLY A 1 82 ? -5.759 -9.375 7.316 1.00 97.44 82 GLY A O 1
ATOM 590 N N . ASN A 1 83 ? -4.767 -9.460 9.336 1.00 98.38 83 ASN A N 1
ATOM 591 C CA . ASN A 1 83 ? -4.644 -8.012 9.531 1.00 98.38 83 ASN A CA 1
ATOM 592 C C . ASN A 1 83 ? -3.310 -7.453 9.018 1.00 98.38 83 ASN A C 1
ATOM 594 O O . ASN A 1 83 ? -2.857 -6.428 9.516 1.00 98.38 83 ASN A O 1
ATOM 598 N N . TYR A 1 84 ? -2.655 -8.117 8.063 1.00 98.56 84 TYR A N 1
ATOM 599 C CA . TYR A 1 84 ? -1.366 -7.668 7.545 1.00 98.56 84 TYR A CA 1
ATOM 600 C C . TYR A 1 84 ? -1.355 -7.546 6.026 1.00 98.56 84 TYR A C 1
ATOM 602 O O . TYR A 1 84 ? -1.871 -8.416 5.321 1.00 98.56 84 TYR A O 1
ATOM 610 N N . ALA A 1 85 ? -0.711 -6.484 5.544 1.00 98.25 85 ALA A N 1
ATOM 611 C CA . ALA A 1 85 ? -0.354 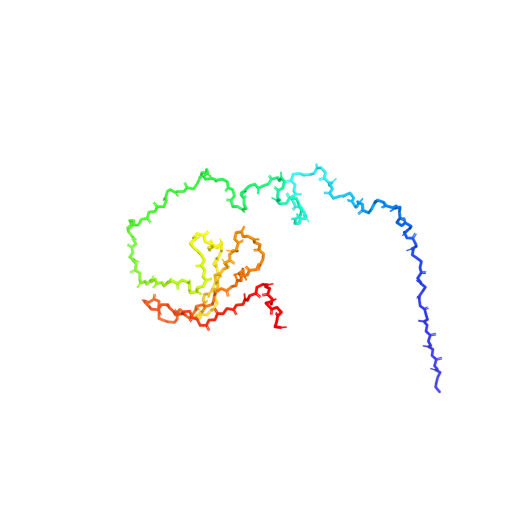-6.286 4.147 1.00 98.25 85 ALA A CA 1
ATOM 612 C C . ALA A 1 85 ? 1.166 -6.384 3.961 1.00 98.25 85 ALA A C 1
ATOM 614 O O . ALA A 1 85 ? 1.950 -5.939 4.802 1.00 98.25 85 ALA A O 1
ATOM 615 N N . TYR A 1 86 ? 1.570 -6.958 2.834 1.00 97.25 86 TYR A N 1
ATOM 616 C CA . TYR A 1 86 ? 2.948 -7.226 2.452 1.00 97.25 86 TYR A CA 1
ATOM 617 C C . TYR A 1 86 ? 3.192 -6.581 1.092 1.00 97.25 86 TYR A C 1
ATOM 619 O O . TYR A 1 86 ? 2.668 -7.045 0.077 1.00 97.25 86 TYR A O 1
ATOM 627 N N . LEU A 1 87 ? 3.953 -5.490 1.085 1.00 95.06 87 LEU A N 1
ATOM 628 C CA . LEU A 1 87 ? 4.235 -4.711 -0.115 1.00 95.06 87 LEU A CA 1
ATOM 629 C C . LEU A 1 87 ? 5.663 -5.000 -0.555 1.00 95.06 87 LEU A C 1
ATOM 631 O O . LEU A 1 87 ? 6.610 -4.733 0.189 1.00 95.06 87 LEU A O 1
ATOM 635 N N . THR A 1 88 ? 5.832 -5.542 -1.758 1.00 91.88 88 THR A N 1
ATOM 636 C CA . THR A 1 88 ? 7.168 -5.761 -2.315 1.00 91.88 88 THR A CA 1
ATOM 637 C C . THR A 1 88 ? 7.722 -4.434 -2.814 1.00 91.88 88 THR A C 1
ATOM 639 O O . THR A 1 88 ? 7.102 -3.771 -3.650 1.00 91.88 88 THR A O 1
ATOM 642 N N . VAL A 1 89 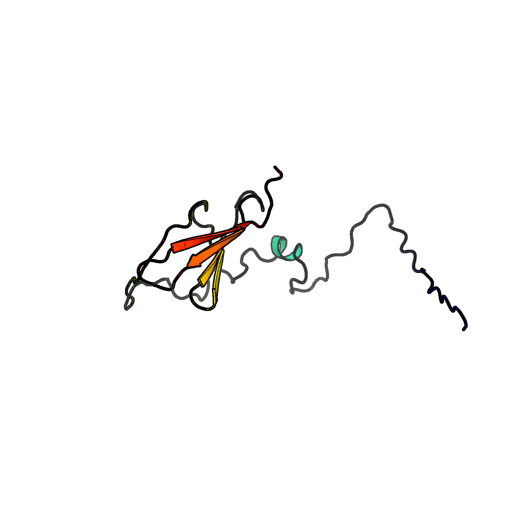? 8.900 -4.068 -2.327 1.00 90.19 89 VAL A N 1
ATOM 643 C CA . VAL A 1 89 ? 9.595 -2.832 -2.675 1.00 90.19 89 VAL A CA 1
ATOM 644 C C . VAL A 1 89 ? 10.853 -3.194 -3.448 1.00 90.19 89 VAL A C 1
ATOM 646 O O . VAL A 1 89 ? 11.717 -3.913 -2.942 1.00 90.19 89 VAL A O 1
ATOM 649 N N . ARG A 1 90 ? 10.944 -2.705 -4.686 1.00 84.62 90 ARG A N 1
ATOM 650 C CA . ARG A 1 90 ? 12.127 -2.867 -5.538 1.00 84.62 90 ARG A CA 1
ATOM 651 C C . ARG A 1 90 ? 13.122 -1.738 -5.287 1.00 84.62 90 ARG A C 1
ATOM 653 O O . ARG A 1 90 ? 12.718 -0.599 -5.067 1.00 84.62 90 ARG A O 1
ATOM 660 N N . ASP A 1 91 ? 14.408 -2.031 -5.397 1.00 77.12 91 ASP A N 1
ATOM 661 C CA . ASP A 1 91 ? 15.442 -1.002 -5.462 1.00 77.12 91 ASP A CA 1
ATOM 662 C C . ASP A 1 91 ? 15.887 -0.836 -6.933 1.00 77.12 91 ASP A C 1
ATOM 664 O O . ASP A 1 91 ? 15.982 -1.827 -7.661 1.00 77.12 91 ASP A O 1
ATOM 668 N N . PRO A 1 92 ? 16.045 0.404 -7.434 1.00 66.81 92 PRO A N 1
ATOM 669 C CA . PRO A 1 92 ? 16.383 0.651 -8.834 1.00 66.81 92 PRO A CA 1
ATOM 670 C C . PRO A 1 92 ? 17.859 0.367 -9.153 1.00 66.81 92 PRO A C 1
ATOM 672 O O . PRO A 1 92 ? 18.194 0.202 -10.322 1.00 66.81 92 PRO A O 1
ATOM 675 N N . GLU A 1 93 ? 18.731 0.327 -8.144 1.00 69.38 93 GLU A N 1
ATOM 676 C CA . GLU A 1 93 ? 20.178 0.137 -8.277 1.00 69.38 93 GLU A CA 1
ATOM 677 C C . GLU A 1 93 ? 20.613 -1.306 -7.950 1.00 69.38 93 GLU A C 1
ATOM 679 O O . GLU A 1 93 ? 21.782 -1.660 -8.120 1.00 69.38 93 GLU A O 1
ATOM 684 N N . GLY A 1 94 ? 19.686 -2.177 -7.530 1.00 64.69 94 GLY A N 1
ATOM 685 C CA . GLY A 1 94 ? 19.917 -3.615 -7.389 1.00 64.69 94 GLY A CA 1
ATOM 686 C C . GLY A 1 94 ? 19.020 -4.282 -6.347 1.00 64.69 94 GLY A C 1
ATOM 687 O O . GLY A 1 94 ? 17.894 -3.874 -6.104 1.00 64.69 94 GLY A O 1
ATOM 688 N N . CYS A 1 95 ? 19.513 -5.343 -5.704 1.00 63.00 95 CYS A N 1
ATOM 689 C CA . CYS A 1 95 ? 18.780 -6.027 -4.624 1.00 63.00 95 CYS A CA 1
ATOM 690 C C . CYS A 1 95 ? 19.027 -5.406 -3.236 1.00 63.00 95 CYS A C 1
ATOM 692 O O . CYS A 1 95 ? 18.465 -5.871 -2.240 1.00 63.00 95 CYS A O 1
ATOM 694 N N . SER A 1 96 ? 19.897 -4.397 -3.168 1.00 61.00 96 SER A N 1
ATOM 695 C CA . SER A 1 96 ? 20.363 -3.753 -1.942 1.00 61.00 96 SER A CA 1
ATOM 696 C C . SER A 1 96 ? 19.340 -2.720 -1.481 1.00 61.00 96 SER A C 1
ATOM 698 O O . SER A 1 96 ? 19.294 -1.629 -2.020 1.00 61.00 96 SER A O 1
ATOM 700 N N . GLY A 1 97 ? 18.507 -3.065 -0.499 1.00 65.38 97 GLY A N 1
ATOM 701 C CA . GLY A 1 97 ? 17.407 -2.197 -0.043 1.00 65.38 97 GLY A CA 1
ATOM 702 C C . GLY A 1 97 ? 16.038 -2.583 -0.605 1.00 65.38 97 GLY A C 1
ATOM 703 O O . GLY A 1 97 ? 15.021 -2.073 -0.142 1.00 65.38 97 GLY A O 1
ATOM 704 N N . ALA A 1 98 ? 16.000 -3.558 -1.517 1.00 82.62 98 ALA A N 1
ATOM 705 C CA . ALA A 1 98 ? 14.771 -4.246 -1.875 1.00 82.62 98 ALA A CA 1
ATOM 706 C C . ALA A 1 98 ? 14.289 -5.146 -0.720 1.00 82.62 98 ALA A C 1
ATOM 708 O O . ALA A 1 98 ? 15.055 -5.565 0.164 1.00 82.62 98 ALA A O 1
ATOM 709 N N . GLY A 1 99 ? 12.993 -5.441 -0.711 1.00 90.12 99 GLY A N 1
ATOM 710 C CA . GLY A 1 99 ? 12.393 -6.216 0.364 1.00 90.12 99 GLY A CA 1
ATOM 711 C C . GLY A 1 99 ? 10.877 -6.228 0.356 1.00 90.12 99 GLY A C 1
ATOM 712 O O . GLY A 1 99 ? 10.228 -5.889 -0.629 1.00 90.12 99 GLY A O 1
ATOM 713 N N . VAL A 1 100 ? 10.318 -6.615 1.496 1.00 93.81 100 VAL A N 1
ATOM 714 C CA . VAL A 1 100 ? 8.887 -6.580 1.778 1.00 93.81 100 VAL A CA 1
ATOM 715 C C . VAL A 1 100 ? 8.654 -5.664 2.970 1.00 93.81 100 VAL A C 1
ATOM 717 O O . VAL A 1 100 ? 9.141 -5.945 4.070 1.00 93.81 100 VAL A O 1
ATOM 720 N N . ALA A 1 101 ? 7.920 -4.577 2.752 1.00 94.88 101 ALA A N 1
ATOM 721 C CA . ALA A 1 101 ? 7.395 -3.750 3.828 1.00 94.88 101 ALA A CA 1
ATOM 722 C C . ALA A 1 101 ? 6.135 -4.420 4.384 1.00 94.88 101 ALA A C 1
ATOM 724 O O . ALA A 1 101 ? 5.246 -4.810 3.624 1.00 94.88 101 ALA A O 1
ATOM 725 N N . ILE A 1 102 ? 6.070 -4.572 5.705 1.00 97.62 102 ILE A N 1
ATOM 726 C CA . ILE A 1 102 ? 4.955 -5.236 6.384 1.00 97.62 102 ILE A CA 1
ATOM 727 C C . ILE A 1 102 ? 4.144 -4.175 7.114 1.00 97.62 102 ILE A C 1
ATOM 729 O O . ILE A 1 102 ? 4.693 -3.443 7.940 1.00 97.62 102 ILE A O 1
ATOM 733 N N . PHE A 1 103 ? 2.847 -4.122 6.835 1.00 98.44 103 PHE A N 1
ATOM 734 C CA . PHE A 1 103 ? 1.899 -3.207 7.460 1.00 98.44 103 PHE A CA 1
ATOM 735 C C . PHE A 1 103 ? 0.868 -3.976 8.277 1.00 98.44 103 PHE A C 1
ATOM 737 O O . PHE A 1 103 ? 0.310 -4.950 7.783 1.00 98.44 103 PHE A O 1
ATOM 744 N N . ASP A 1 104 ? 0.599 -3.517 9.496 1.00 98.56 104 ASP A N 1
ATOM 745 C CA . ASP A 1 104 ? -0.630 -3.827 10.225 1.00 98.56 104 ASP A CA 1
ATOM 746 C C . ASP A 1 104 ? -1.761 -2.967 9.646 1.00 98.56 104 ASP A C 1
ATOM 748 O O . ASP A 1 104 ? -1.642 -1.743 9.547 1.00 98.56 104 ASP A O 1
ATOM 752 N N . ILE A 1 105 ? -2.830 -3.633 9.224 1.00 98.50 105 ILE A N 1
ATOM 753 C CA . ILE A 1 105 ? -4.026 -3.055 8.606 1.00 98.50 105 ILE A CA 1
ATOM 754 C C . ILE A 1 105 ? -5.294 -3.383 9.413 1.00 98.50 105 ILE A C 1
ATOM 756 O O . ILE A 1 105 ? -6.393 -3.393 8.863 1.00 98.50 105 ILE A O 1
ATOM 760 N N . SER A 1 106 ? -5.157 -3.686 10.710 1.00 98.44 106 SER A N 1
ATOM 761 C CA . SER A 1 106 ? -6.293 -3.944 11.609 1.00 98.44 106 SER A CA 1
ATOM 762 C C . SER A 1 106 ? -7.221 -2.736 11.773 1.00 98.44 106 SER A C 1
ATOM 764 O O . SER A 1 106 ? -8.436 -2.918 11.853 1.00 98.44 106 SER A O 1
ATOM 766 N N . ASP A 1 107 ? -6.665 -1.520 11.774 1.00 98.12 107 ASP A N 1
ATOM 767 C CA . ASP A 1 107 ? -7.400 -0.276 11.533 1.00 98.12 107 ASP A CA 1
ATOM 768 C C . ASP A 1 107 ? -7.101 0.214 10.103 1.00 98.12 107 ASP A C 1
ATOM 770 O O . ASP A 1 107 ? -6.034 0.785 9.858 1.00 98.12 107 ASP A O 1
ATOM 774 N N . PRO A 1 108 ? -8.016 0.014 9.136 1.00 96.62 108 PRO A N 1
ATOM 775 C CA . PRO A 1 108 ? -7.783 0.409 7.749 1.00 96.62 108 PRO A CA 1
ATOM 776 C C . PRO A 1 108 ? -7.702 1.930 7.564 1.00 96.62 108 PRO A C 1
ATOM 778 O O . PRO A 1 108 ? -7.176 2.378 6.545 1.00 96.62 108 PRO A O 1
ATOM 781 N N . ALA A 1 109 ? -8.197 2.727 8.520 1.00 98.00 109 ALA A N 1
ATOM 782 C CA . ALA A 1 109 ? -8.059 4.180 8.481 1.00 98.00 109 ALA A CA 1
ATOM 783 C C . ALA A 1 109 ? -6.654 4.644 8.900 1.00 98.00 109 ALA A C 1
ATOM 785 O O . ALA A 1 109 ? -6.241 5.752 8.552 1.00 98.00 109 ALA A O 1
ATOM 786 N N . GLN A 1 110 ? -5.907 3.797 9.619 1.00 97.88 110 GLN A N 1
ATOM 787 C CA . GLN A 1 110 ? -4.565 4.091 10.127 1.00 97.88 110 GLN A CA 1
ATOM 788 C C . GLN A 1 110 ? -3.594 2.907 9.933 1.00 97.88 110 GLN A C 1
ATOM 790 O O . GLN A 1 110 ? -3.095 2.342 10.914 1.00 97.88 110 GLN A O 1
ATOM 795 N N . PRO A 1 111 ? -3.273 2.530 8.678 1.00 98.19 111 PRO A N 1
ATOM 796 C CA . PRO A 1 111 ? -2.295 1.480 8.409 1.00 98.19 111 PRO A CA 1
ATOM 797 C C . PRO A 1 111 ? -0.941 1.838 9.024 1.00 98.19 111 PRO A C 1
ATOM 799 O O . PRO A 1 111 ? -0.451 2.954 8.852 1.00 98.19 111 PRO A O 1
ATOM 802 N N . THR A 1 112 ? -0.303 0.890 9.706 1.00 98.25 112 THR A N 1
ATOM 803 C CA . THR A 1 112 ? 0.981 1.135 10.376 1.00 98.25 112 THR A CA 1
ATOM 804 C C . THR A 1 112 ? 2.036 0.166 9.881 1.00 98.25 112 THR A C 1
ATOM 806 O O . THR A 1 112 ? 1.855 -1.047 9.939 1.00 98.25 112 THR A O 1
ATOM 809 N N . GLN A 1 113 ? 3.175 0.683 9.425 1.00 97.62 113 GLN A N 1
ATOM 810 C CA . GLN A 1 113 ? 4.308 -0.164 9.077 1.00 97.62 113 GLN A CA 1
ATOM 811 C C . GLN A 1 113 ? 4.914 -0.780 10.344 1.00 97.62 113 GLN A C 1
ATOM 813 O O . GLN A 1 113 ? 5.353 -0.066 11.243 1.00 97.62 113 GLN A O 1
ATOM 818 N N . VAL A 1 114 ? 4.966 -2.109 10.401 1.00 98.06 114 VAL A N 1
ATOM 819 C CA . VAL A 1 114 ? 5.441 -2.873 11.567 1.00 98.06 114 VAL A CA 1
ATOM 820 C C . VAL A 1 114 ? 6.756 -3.606 11.319 1.00 98.06 114 VAL A C 1
ATOM 822 O O . VAL A 1 114 ? 7.354 -4.128 12.260 1.00 98.06 114 VAL A O 1
ATOM 825 N N . GLY A 1 115 ? 7.247 -3.653 10.076 1.00 95.44 115 GLY A N 1
ATOM 826 C CA . GLY A 1 115 ? 8.532 -4.289 9.811 1.00 95.44 115 GLY A CA 1
ATOM 827 C C . GLY A 1 115 ? 9.000 -4.288 8.363 1.00 95.44 115 GLY A C 1
ATOM 828 O O . GLY A 1 115 ? 8.348 -3.765 7.458 1.00 95.44 115 GLY A O 1
ATOM 829 N N . TRP A 1 116 ? 10.162 -4.918 8.191 1.00 93.19 116 TRP A N 1
ATOM 830 C CA . TRP A 1 116 ? 10.845 -5.129 6.923 1.00 93.19 116 TRP A CA 1
ATOM 831 C C . TRP A 1 116 ? 11.383 -6.555 6.835 1.00 93.19 116 TRP A C 1
ATOM 833 O O . TRP A 1 116 ? 12.050 -7.039 7.755 1.00 93.19 116 TRP A O 1
ATOM 843 N N . TRP A 1 117 ? 11.192 -7.185 5.681 1.00 90.50 117 TRP A N 1
ATOM 844 C CA . TRP A 1 117 ? 11.993 -8.327 5.250 1.00 90.50 117 TRP A CA 1
ATOM 845 C C . TRP A 1 117 ? 12.871 -7.912 4.079 1.00 90.50 117 TRP A C 1
ATOM 847 O O . TRP A 1 117 ? 12.399 -7.777 2.958 1.00 90.50 117 TRP A O 1
ATOM 857 N N . LEU A 1 118 ? 14.154 -7.688 4.344 1.00 87.06 118 LEU A N 1
ATOM 858 C CA . LEU A 1 118 ? 15.116 -7.270 3.325 1.00 87.06 118 LEU A CA 1
ATOM 859 C C . LEU A 1 118 ? 15.587 -8.471 2.500 1.00 87.06 118 LEU A C 1
ATOM 861 O O . LEU A 1 118 ? 15.960 -9.503 3.063 1.00 87.06 118 LEU A O 1
ATOM 865 N N . THR A 1 119 ? 15.644 -8.319 1.177 1.00 72.25 119 THR A N 1
ATOM 866 C CA . THR A 1 119 ? 16.141 -9.366 0.264 1.00 72.25 119 THR A CA 1
ATOM 867 C C . THR A 1 119 ? 17.666 -9.482 0.255 1.00 72.25 119 THR A C 1
ATOM 869 O O . THR A 1 119 ? 18.203 -10.477 -0.228 1.00 72.25 119 THR A O 1
ATOM 872 N N . SER A 1 120 ? 18.389 -8.528 0.852 1.00 66.69 120 SER A N 1
ATOM 873 C CA . SER A 1 120 ? 19.828 -8.644 1.101 1.00 66.69 120 SER A CA 1
ATOM 874 C C . SER A 1 120 ? 20.192 -8.194 2.516 1.00 66.69 120 SER A C 1
ATOM 876 O O . SER A 1 120 ? 19.864 -7.081 2.929 1.00 66.69 120 SER A O 1
ATOM 878 N N . ARG A 1 121 ? 20.934 -9.030 3.253 1.00 54.62 121 ARG A N 1
ATOM 879 C CA . ARG A 1 121 ? 21.638 -8.597 4.467 1.00 54.62 121 ARG A CA 1
ATOM 880 C C . ARG A 1 121 ? 22.708 -7.577 4.075 1.00 54.62 121 ARG A C 1
ATOM 882 O O . ARG A 1 121 ? 23.640 -7.931 3.356 1.00 54.62 121 ARG A O 1
ATOM 889 N N . SER A 1 122 ? 22.657 -6.379 4.653 1.00 51.47 122 SER A N 1
ATOM 890 C CA . SER A 1 122 ? 23.892 -5.641 4.932 1.00 51.47 122 SER A CA 1
ATOM 891 C C . SER A 1 122 ? 24.784 -6.568 5.766 1.00 51.47 122 SER A C 1
ATOM 893 O O . SER A 1 122 ? 24.380 -7.032 6.840 1.00 51.47 122 SER A O 1
ATOM 895 N N . ARG A 1 123 ? 25.953 -6.945 5.233 1.00 51.34 123 ARG A N 1
ATOM 896 C CA . ARG A 1 123 ? 26.986 -7.571 6.061 1.00 51.34 123 ARG A CA 1
ATOM 897 C C . ARG A 1 123 ? 27.413 -6.504 7.067 1.00 51.34 123 ARG A C 1
ATOM 899 O O . ARG A 1 123 ? 27.933 -5.471 6.658 1.00 51.34 123 ARG A O 1
ATOM 906 N N . ARG A 1 124 ? 27.132 -6.753 8.347 1.00 45.50 124 ARG A N 1
ATOM 907 C CA . ARG A 1 124 ? 27.824 -6.065 9.439 1.00 45.50 124 ARG A CA 1
ATOM 908 C C . ARG A 1 124 ? 29.304 -6.411 9.412 1.00 45.50 124 ARG A C 1
ATOM 910 O O . ARG A 1 124 ? 29.608 -7.574 9.055 1.00 45.50 124 ARG A O 1
#

Solvent-accessible surface area (backbone atoms only — not comparable to full-atom values): 8558 Å² total; per-residue (Å²): 133,87,85,78,89,80,88,81,86,90,79,85,85,78,81,78,60,97,69,86,72,74,86,87,67,72,98,55,99,64,77,86,47,90,72,46,45,78,81,73,44,101,42,98,79,57,69,85,76,91,62,78,80,89,78,73,76,98,61,78,91,66,48,73,69,85,67,89,88,61,68,86,97,22,76,76,51,78,50,73,60,90,51,33,36,43,34,35,35,57,36,95,91,45,58,75,74,11,29,33,44,32,27,41,41,77,48,57,61,61,43,39,80,76,50,73,49,63,74,43,81,79,83,126